Protein AF-A0A920ECG1-F1 (afdb_monomer_lite)

pLDDT: mean 90.0, std 12.73, range [46.66, 98.62]

Sequence (55 aa):
MIEKNEFPRRHIGPDKSNVKEMLEALNLESLDSLIDLAVPTNIRRHQNLLHSPNL

Secondary structure (DSSP, 8-state):
---TTHHHHHH----HHHHHHHHHHTT-S-HHHHHHHHS-GGG---SPPP--S--

Foldseek 3Di:
DQPPCNVVVVPPPDDPVNLVVVCVVVVHDDPVRVCPVPDPPVPDDPDDDDDDPDD

Radius of gyration: 14.93 Å; chains: 1; bounding box: 28×36×28 Å

Structure (mmCIF, N/CA/C/O backbone):
data_AF-A0A920ECG1-F1
#
_entry.id   AF-A0A920ECG1-F1
#
loop_
_atom_site.group_PDB
_atom_site.id
_atom_site.type_symbol
_atom_site.label_atom_id
_atom_site.label_alt_id
_atom_site.label_comp_id
_atom_site.label_asym_id
_atom_site.label_entity_id
_atom_site.label_seq_id
_atom_site.pdbx_PDB_ins_code
_atom_site.Cartn_x
_atom_site.Cartn_y
_atom_site.Cartn_z
_atom_site.occupancy
_atom_site.B_iso_or_equiv
_atom_site.auth_seq_id
_atom_site.auth_comp_id
_atom_site.auth_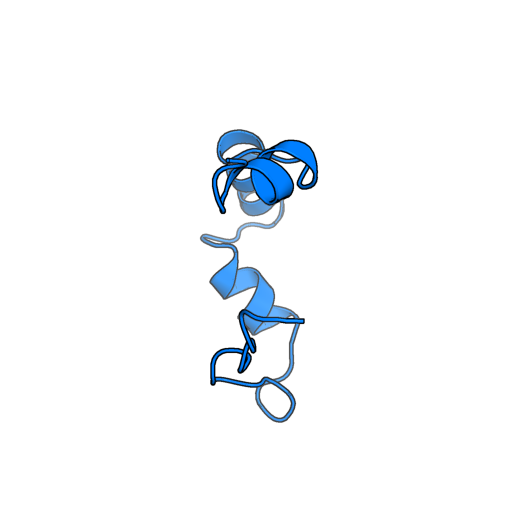asym_id
_atom_site.auth_atom_id
_atom_site.pdbx_PDB_model_num
ATOM 1 N N . MET A 1 1 ? 15.471 -17.429 -20.414 1.00 56.84 1 MET A N 1
ATOM 2 C CA . MET A 1 1 ? 14.475 -17.579 -19.334 1.00 56.84 1 MET A CA 1
ATOM 3 C C . MET A 1 1 ? 14.297 -16.206 -18.714 1.00 56.84 1 MET A C 1
ATOM 5 O O . MET A 1 1 ? 15.301 -15.638 -18.314 1.00 56.84 1 MET A O 1
ATOM 9 N N . ILE A 1 2 ? 13.088 -15.643 -18.730 1.00 58.53 2 ILE A N 1
ATOM 10 C CA . ILE A 1 2 ? 12.794 -14.380 -18.030 1.00 58.53 2 ILE A CA 1
ATOM 11 C C . ILE A 1 2 ? 12.752 -14.708 -16.536 1.00 58.53 2 ILE A C 1
ATOM 13 O O . ILE A 1 2 ? 12.068 -15.654 -16.139 1.00 58.53 2 ILE A O 1
ATOM 17 N N . GLU A 1 3 ? 13.504 -13.985 -15.708 1.00 75.88 3 GLU A N 1
ATOM 18 C CA . GLU A 1 3 ? 13.426 -14.184 -14.260 1.00 75.88 3 GLU A CA 1
ATOM 19 C C . GLU A 1 3 ? 12.036 -13.793 -13.746 1.00 75.88 3 GLU A C 1
ATOM 21 O O . GLU A 1 3 ? 11.470 -12.780 -14.154 1.00 75.88 3 GLU A O 1
ATOM 26 N N . LYS A 1 4 ? 11.498 -14.552 -12.783 1.00 72.00 4 LYS A N 1
ATOM 27 C CA . LYS A 1 4 ? 10.148 -14.351 -12.217 1.00 72.00 4 LYS A CA 1
ATOM 28 C C . LYS A 1 4 ? 9.893 -12.919 -11.706 1.00 72.00 4 LYS A C 1
ATOM 30 O O . LYS A 1 4 ? 8.752 -12.469 -11.680 1.00 72.00 4 LYS A O 1
ATOM 35 N N . ASN A 1 5 ? 10.953 -12.193 -11.349 1.00 80.12 5 ASN A N 1
ATOM 36 C CA . ASN A 1 5 ? 10.892 -10.823 -10.839 1.00 80.12 5 ASN A CA 1
ATOM 37 C C . ASN A 1 5 ? 11.226 -9.750 -11.888 1.00 80.12 5 ASN A C 1
ATOM 39 O O . ASN A 1 5 ? 11.323 -8.574 -11.546 1.00 80.12 5 ASN A O 1
ATOM 43 N N . GLU A 1 6 ? 11.439 -10.106 -13.153 1.00 85.88 6 GLU A N 1
ATOM 44 C CA . GLU A 1 6 ? 11.748 -9.125 -14.196 1.00 85.88 6 GLU A CA 1
ATOM 45 C C . GLU A 1 6 ? 10.513 -8.305 -14.581 1.00 85.88 6 GLU A C 1
ATOM 47 O O . GLU A 1 6 ? 10.580 -7.078 -14.633 1.00 85.88 6 GLU A O 1
ATOM 52 N N . PHE A 1 7 ? 9.363 -8.962 -14.770 1.00 89.69 7 PHE A N 1
ATOM 53 C CA . PHE A 1 7 ? 8.127 -8.274 -15.142 1.00 89.69 7 PHE A CA 1
ATOM 54 C C . PHE A 1 7 ? 7.667 -7.256 -14.080 1.00 89.69 7 PHE A C 1
ATOM 56 O O . PHE A 1 7 ? 7.505 -6.091 -14.445 1.00 89.69 7 PHE A O 1
ATOM 63 N N . PRO A 1 8 ? 7.538 -7.599 -12.776 1.00 91.00 8 PRO A N 1
ATOM 64 C CA . PRO A 1 8 ? 7.149 -6.618 -11.761 1.00 91.00 8 PRO A CA 1
ATOM 65 C C . PRO A 1 8 ? 8.097 -5.420 -11.687 1.00 91.00 8 PRO A C 1
ATOM 67 O O . PRO A 1 8 ? 7.632 -4.293 -11.578 1.00 91.00 8 PRO A O 1
ATOM 70 N N . ARG A 1 9 ? 9.414 -5.638 -11.826 1.00 88.19 9 ARG A N 1
ATOM 71 C CA . ARG A 1 9 ? 10.409 -4.551 -11.819 1.00 88.19 9 ARG A CA 1
ATOM 72 C C . ARG A 1 9 ? 10.276 -3.591 -12.998 1.00 88.19 9 ARG A C 1
ATOM 74 O O . ARG A 1 9 ? 10.674 -2.443 -12.872 1.00 88.19 9 ARG A O 1
ATOM 81 N N . ARG A 1 10 ? 9.775 -4.055 -14.146 1.00 90.62 10 ARG A N 1
ATOM 82 C CA . ARG A 1 10 ? 9.543 -3.206 -15.327 1.00 90.62 10 ARG A CA 1
ATOM 83 C C . ARG A 1 10 ? 8.148 -2.584 -15.349 1.00 90.62 10 ARG A C 1
ATOM 85 O O . ARG A 1 10 ? 7.949 -1.587 -16.032 1.00 90.62 10 ARG A O 1
ATOM 92 N N . HIS A 1 11 ? 7.188 -3.200 -14.664 1.00 94.44 11 HIS A N 1
ATOM 93 C CA . HIS A 1 11 ? 5.786 -2.791 -14.672 1.00 94.44 11 HIS A CA 1
ATOM 94 C C . HIS A 1 11 ? 5.440 -1.815 -13.543 1.00 94.44 11 HIS A C 1
ATOM 96 O O . HIS A 1 11 ? 4.667 -0.883 -13.747 1.00 94.44 11 HIS A O 1
ATOM 102 N N . ILE A 1 12 ? 6.004 -2.021 -12.354 1.00 94.88 12 ILE A N 1
ATOM 103 C CA . ILE A 1 12 ? 5.783 -1.148 -11.203 1.00 94.88 12 ILE A CA 1
ATOM 104 C C . ILE A 1 12 ? 6.730 0.045 -11.339 1.00 94.88 12 ILE A C 1
ATOM 106 O O . ILE A 1 12 ? 7.943 -0.121 -11.266 1.00 94.88 12 ILE A O 1
ATOM 110 N N . GLY A 1 13 ? 6.162 1.231 -11.568 1.00 95.31 13 GLY A N 1
ATOM 111 C CA . GLY A 1 13 ? 6.926 2.467 -11.758 1.00 95.31 13 GLY A CA 1
ATOM 112 C C . GLY A 1 13 ? 7.714 2.900 -10.514 1.00 95.31 13 GLY A C 1
ATOM 113 O O . GLY A 1 13 ? 8.927 3.056 -10.620 1.00 95.31 13 GLY A O 1
ATOM 114 N N . PRO A 1 14 ? 7.062 3.087 -9.348 1.00 96.81 14 PRO A N 1
ATOM 115 C CA . PRO A 1 14 ? 7.750 3.471 -8.120 1.00 96.81 14 PRO A CA 1
ATOM 116 C C . PRO A 1 14 ? 8.725 2.393 -7.651 1.00 96.81 14 PRO A C 1
ATOM 118 O O . PRO A 1 14 ? 8.343 1.240 -7.434 1.00 96.81 14 PRO A O 1
ATOM 121 N N . ASP A 1 15 ? 9.977 2.785 -7.442 1.00 95.06 15 ASP A N 1
ATOM 122 C CA . ASP A 1 15 ? 10.952 1.937 -6.772 1.00 95.06 15 ASP A CA 1
ATOM 123 C C . ASP A 1 15 ? 10.845 2.053 -5.240 1.00 95.06 15 ASP A C 1
ATOM 125 O O . ASP A 1 15 ? 9.958 2.708 -4.689 1.00 95.06 15 ASP A O 1
ATOM 129 N N . LYS A 1 16 ? 11.763 1.404 -4.517 1.00 94.81 16 LYS A N 1
ATOM 130 C CA . LYS A 1 16 ? 11.761 1.425 -3.048 1.00 94.81 16 LYS A CA 1
ATOM 131 C C . LYS A 1 16 ? 11.931 2.832 -2.462 1.00 94.81 16 LYS A C 1
ATOM 133 O O . LYS A 1 16 ? 11.328 3.113 -1.430 1.00 94.81 16 LYS A O 1
ATOM 138 N N . SER A 1 17 ? 12.744 3.691 -3.079 1.00 97.50 17 SER A N 1
ATOM 139 C CA . SER A 1 17 ? 12.926 5.080 -2.635 1.00 97.50 17 SER A CA 1
ATOM 140 C C . SER A 1 17 ? 11.663 5.894 -2.865 1.00 97.50 17 SER A C 1
ATOM 142 O O . SER A 1 17 ? 11.2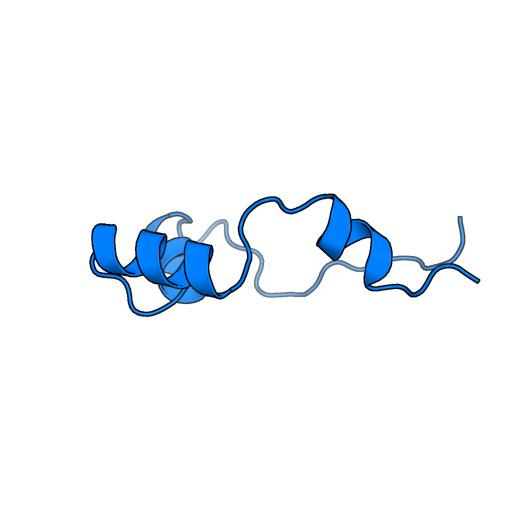06 6.562 -1.942 1.00 97.50 17 SER A O 1
ATOM 144 N N . ASN A 1 18 ? 11.043 5.770 -4.040 1.00 98.19 18 ASN A N 1
ATOM 145 C CA . ASN A 1 18 ? 9.803 6.484 -4.332 1.00 98.19 18 ASN A CA 1
ATOM 146 C C . ASN A 1 18 ? 8.677 6.047 -3.389 1.00 98.19 18 ASN A C 1
ATOM 148 O O . ASN A 1 18 ? 7.965 6.885 -2.848 1.00 98.19 18 ASN A O 1
ATOM 152 N N . VAL A 1 19 ? 8.541 4.739 -3.135 1.00 97.88 19 VAL A N 1
ATOM 153 C CA . VAL A 1 19 ? 7.545 4.224 -2.183 1.00 97.88 19 VAL A CA 1
ATOM 154 C C . VAL A 1 19 ? 7.782 4.789 -0.778 1.00 97.88 19 VAL A C 1
ATOM 156 O O . VAL A 1 19 ? 6.816 5.138 -0.107 1.00 97.88 19 VAL A O 1
ATOM 159 N N . LYS A 1 20 ? 9.040 4.934 -0.340 1.00 98.31 20 LYS A N 1
ATOM 160 C CA . LYS A 1 20 ? 9.372 5.546 0.957 1.00 98.31 20 LYS A CA 1
ATOM 161 C C . LYS A 1 20 ? 8.927 7.009 1.024 1.00 98.31 20 LYS A C 1
ATOM 163 O O . LYS A 1 20 ? 8.239 7.375 1.969 1.00 98.31 20 LYS A O 1
ATOM 168 N N . GLU A 1 21 ? 9.250 7.811 0.011 1.00 98.62 21 GLU A N 1
ATOM 169 C CA . GLU A 1 21 ? 8.837 9.223 -0.073 1.00 98.62 21 GLU A CA 1
ATOM 170 C C . GLU A 1 21 ? 7.307 9.375 -0.068 1.00 98.62 21 GLU A C 1
ATOM 172 O O . GLU A 1 21 ? 6.754 10.233 0.620 1.00 98.62 21 GLU A O 1
ATOM 177 N N . MET A 1 22 ? 6.601 8.505 -0.796 1.00 98.38 22 MET A N 1
ATOM 178 C CA . MET A 1 22 ? 5.136 8.493 -0.827 1.00 98.38 22 MET A CA 1
ATOM 179 C C . MET A 1 22 ? 4.529 8.144 0.538 1.00 98.38 22 MET A C 1
ATOM 181 O O . MET A 1 22 ? 3.554 8.767 0.953 1.00 98.38 22 MET A O 1
ATOM 185 N N . LEU A 1 23 ? 5.090 7.154 1.239 1.00 98.62 23 LEU A N 1
ATOM 186 C CA . LEU A 1 23 ? 4.634 6.756 2.573 1.00 98.62 23 LEU A CA 1
ATOM 187 C C . LEU A 1 23 ? 4.902 7.851 3.615 1.00 98.62 23 LEU A C 1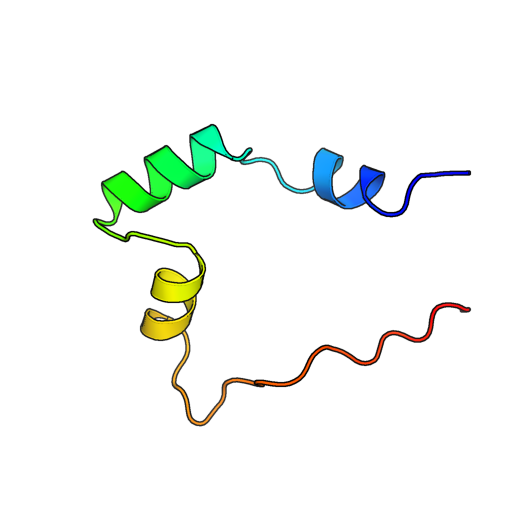
ATOM 189 O O . LEU A 1 23 ? 4.031 8.123 4.440 1.00 98.62 23 LEU A O 1
ATOM 193 N N . GLU A 1 24 ? 6.043 8.540 3.531 1.00 98.56 24 GLU A N 1
ATOM 194 C CA . GLU A 1 24 ? 6.356 9.701 4.375 1.00 98.56 24 GLU A CA 1
ATOM 195 C C . GL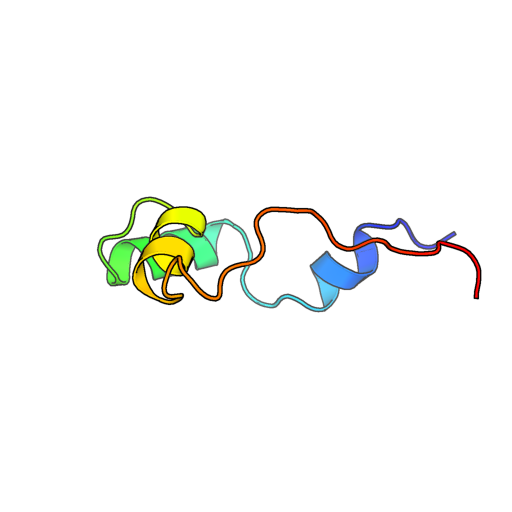U A 1 24 ? 5.343 10.838 4.177 1.00 98.56 24 GLU A C 1
ATOM 197 O O . GLU A 1 24 ? 4.847 11.392 5.158 1.00 98.56 24 GLU A O 1
ATOM 202 N N . ALA A 1 25 ? 4.952 11.133 2.932 1.00 98.50 25 ALA A N 1
ATOM 203 C CA . ALA A 1 25 ? 3.928 12.141 2.633 1.00 98.50 25 ALA A CA 1
ATOM 204 C C . ALA A 1 25 ? 2.539 11.791 3.205 1.00 98.50 25 ALA A C 1
ATOM 206 O O . ALA A 1 25 ? 1.730 12.682 3.462 1.00 98.50 25 ALA A O 1
ATOM 207 N N . LEU A 1 26 ? 2.266 10.500 3.415 1.00 98.19 26 LEU A N 1
ATOM 208 C CA . LEU A 1 26 ? 1.046 9.993 4.048 1.00 98.19 26 LEU A CA 1
ATOM 209 C C . LEU A 1 26 ? 1.191 9.793 5.565 1.00 98.19 26 LEU A C 1
ATOM 211 O O . LEU A 1 26 ? 0.216 9.424 6.217 1.00 98.19 26 LEU A O 1
ATOM 215 N N . ASN A 1 27 ? 2.381 10.036 6.127 1.00 98.25 27 ASN A N 1
ATOM 216 C CA . ASN A 1 27 ? 2.735 9.732 7.513 1.00 98.25 27 ASN A CA 1
ATOM 217 C C . ASN A 1 27 ? 2.481 8.256 7.888 1.00 98.25 27 ASN A C 1
ATOM 219 O O . ASN A 1 27 ? 1.905 7.950 8.933 1.00 98.25 27 ASN A O 1
ATOM 223 N N . LEU A 1 28 ? 2.882 7.336 7.006 1.00 98.38 28 LEU A N 1
ATOM 224 C CA . LEU A 1 28 ? 2.749 5.890 7.187 1.00 98.38 28 LEU A CA 1
ATOM 225 C C . LEU A 1 28 ? 4.116 5.210 7.183 1.00 98.38 28 LEU A C 1
ATOM 227 O O . LEU A 1 28 ? 5.007 5.571 6.422 1.00 98.38 28 LEU A O 1
ATOM 231 N N . GLU A 1 29 ? 4.270 4.180 8.012 1.00 96.25 29 GLU A N 1
ATOM 232 C CA . GLU A 1 29 ? 5.551 3.479 8.173 1.00 96.25 29 GLU A CA 1
ATOM 233 C C . GLU A 1 29 ? 5.779 2.389 7.117 1.00 96.25 29 GLU A C 1
ATOM 235 O O . GLU A 1 29 ? 6.914 1.981 6.867 1.00 96.25 29 GLU A O 1
ATOM 240 N N . SER A 1 30 ? 4.707 1.886 6.495 1.00 98.06 30 SER A N 1
ATOM 241 C CA . SER A 1 30 ? 4.795 0.784 5.540 1.00 98.06 30 SER A CA 1
ATOM 242 C C . SER A 1 30 ? 3.615 0.726 4.572 1.00 98.06 30 SER A C 1
ATOM 244 O O . SER A 1 30 ? 2.538 1.275 4.820 1.00 98.06 30 SER A O 1
ATOM 246 N N . LEU A 1 31 ? 3.810 -0.014 3.476 1.00 97.25 31 LEU A N 1
ATOM 247 C CA . LEU A 1 31 ? 2.734 -0.346 2.546 1.00 97.25 31 LEU A CA 1
ATOM 248 C C . LEU A 1 31 ? 1.669 -1.238 3.207 1.00 97.25 31 LEU A C 1
ATOM 250 O O . LEU A 1 31 ? 0.491 -1.089 2.900 1.00 97.25 31 LEU A O 1
ATOM 254 N N . ASP A 1 32 ? 2.053 -2.112 4.141 1.00 96.38 32 ASP A N 1
ATOM 255 C CA . ASP A 1 32 ? 1.100 -2.938 4.890 1.00 96.38 32 ASP A CA 1
ATOM 256 C C . ASP A 1 32 ? 0.178 -2.073 5.756 1.00 96.38 32 ASP A C 1
ATOM 258 O O . ASP A 1 32 ? -1.037 -2.256 5.713 1.00 96.38 32 ASP A O 1
ATOM 262 N N . SER A 1 33 ? 0.727 -1.057 6.435 1.00 97.75 33 SER A N 1
ATOM 263 C CA . SER A 1 33 ? -0.054 -0.079 7.205 1.00 97.75 33 SER A CA 1
ATOM 264 C C . SER A 1 33 ? -1.044 0.684 6.320 1.00 97.75 33 SER A C 1
ATOM 266 O O . SER A 1 33 ? -2.181 0.920 6.723 1.00 97.75 33 SER A O 1
ATOM 268 N N . LEU A 1 34 ? -0.645 1.035 5.091 1.00 97.94 34 LEU A N 1
ATOM 269 C CA . LEU A 1 34 ? -1.558 1.638 4.117 1.00 97.94 34 LEU A CA 1
ATOM 270 C C . LEU A 1 34 ? -2.700 0.679 3.744 1.00 97.94 34 LEU A C 1
ATOM 272 O O . LEU A 1 34 ? -3.857 1.093 3.705 1.00 97.94 34 LEU A O 1
ATOM 276 N N . ILE A 1 35 ? -2.400 -0.596 3.484 1.00 97.38 35 ILE A N 1
ATOM 277 C CA . ILE A 1 35 ? -3.414 -1.599 3.122 1.00 97.38 35 ILE A CA 1
ATOM 278 C C . ILE A 1 35 ? -4.367 -1.862 4.299 1.00 97.38 35 ILE A C 1
ATOM 280 O O . ILE A 1 35 ? -5.571 -1.985 4.076 1.00 97.38 35 ILE A O 1
ATOM 284 N N . ASP A 1 36 ? -3.858 -1.918 5.533 1.00 96.25 36 ASP A N 1
ATOM 285 C CA . ASP A 1 36 ? -4.661 -2.068 6.755 1.00 96.25 36 ASP A CA 1
ATOM 286 C C . ASP A 1 36 ? -5.676 -0.927 6.920 1.00 96.25 36 ASP A C 1
ATOM 288 O O . ASP A 1 36 ? -6.825 -1.172 7.286 1.00 96.25 36 ASP A O 1
ATOM 292 N N . LEU A 1 37 ? -5.270 0.310 6.618 1.00 97.31 37 LEU A N 1
ATOM 293 C CA . LEU A 1 37 ? -6.142 1.486 6.690 1.00 97.31 37 LEU A CA 1
ATOM 294 C C . LEU A 1 37 ? -7.142 1.558 5.530 1.00 97.31 37 LEU A C 1
ATOM 296 O O . LEU A 1 37 ? -8.265 2.027 5.712 1.00 97.31 37 LEU A O 1
ATOM 300 N N . ALA A 1 38 ? -6.740 1.123 4.335 1.00 97.81 38 ALA A N 1
ATOM 301 C CA . ALA A 1 38 ? -7.547 1.256 3.126 1.00 97.81 38 ALA A CA 1
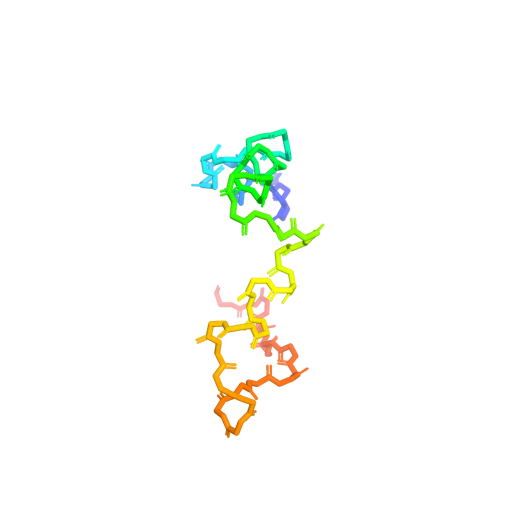ATOM 302 C C . ALA A 1 38 ? -8.585 0.135 2.951 1.00 97.81 38 ALA A C 1
ATOM 304 O O . ALA A 1 38 ? -9.642 0.368 2.363 1.00 97.81 38 ALA A O 1
ATOM 305 N N . VAL A 1 39 ? -8.293 -1.085 3.418 1.00 97.75 39 VAL A N 1
ATOM 306 C CA . VAL A 1 39 ? -9.130 -2.269 3.173 1.00 97.75 39 VAL A CA 1
ATOM 307 C C . VAL A 1 39 ? -9.777 -2.748 4.475 1.00 97.75 39 VAL A C 1
ATOM 309 O O . VAL A 1 39 ? -9.074 -3.274 5.339 1.00 97.75 39 VAL A O 1
ATOM 312 N N . PRO A 1 40 ? -11.115 -2.664 4.612 1.00 97.31 40 PRO A N 1
ATOM 313 C CA . PRO A 1 40 ? -11.817 -3.199 5.773 1.00 97.31 40 PRO A CA 1
ATOM 314 C C . PRO A 1 40 ? -11.491 -4.677 6.017 1.00 97.31 40 PRO A C 1
ATOM 316 O O . PRO A 1 40 ? -11.516 -5.508 5.103 1.00 97.31 40 PRO A O 1
ATOM 319 N N . THR A 1 41 ? -11.205 -5.019 7.272 1.00 95.50 41 THR A N 1
ATOM 320 C CA . THR A 1 41 ? -10.713 -6.351 7.662 1.00 95.50 41 THR A CA 1
ATOM 321 C C . THR A 1 41 ? -11.677 -7.479 7.300 1.00 95.50 41 THR A C 1
ATOM 323 O O . THR A 1 41 ? -11.241 -8.568 6.944 1.00 95.50 41 THR A O 1
ATOM 326 N N . ASN A 1 42 ? -12.985 -7.218 7.311 1.00 96.69 42 ASN A N 1
ATOM 327 C CA . ASN A 1 42 ? -14.020 -8.203 6.997 1.00 96.69 42 ASN A CA 1
ATOM 328 C C . ASN A 1 42 ? -14.083 -8.606 5.513 1.00 96.69 42 ASN A C 1
ATOM 330 O O . ASN A 1 42 ? -14.695 -9.625 5.202 1.00 96.69 42 ASN A O 1
ATOM 334 N N . ILE A 1 43 ? -13.475 -7.833 4.607 1.00 97.00 43 ILE A N 1
ATOM 335 C CA . ILE A 1 43 ? -13.396 -8.165 3.174 1.00 97.00 43 ILE A CA 1
ATOM 336 C C . ILE A 1 43 ? -11.968 -8.480 2.712 1.00 97.00 43 ILE A C 1
ATOM 338 O O . ILE A 1 43 ? -11.752 -8.826 1.549 1.00 97.00 43 ILE A O 1
ATOM 342 N N . ARG A 1 44 ? -10.975 -8.379 3.603 1.00 96.31 44 ARG A N 1
ATOM 343 C CA . ARG A 1 44 ? -9.578 -8.652 3.268 1.00 96.31 44 ARG A CA 1
ATOM 344 C C . ARG A 1 44 ? -9.308 -10.153 3.239 1.00 96.31 44 ARG A C 1
ATOM 346 O O . ARG A 1 44 ? -9.589 -10.880 4.188 1.00 96.31 44 ARG A O 1
ATOM 353 N N . ARG A 1 45 ? -8.662 -10.628 2.171 1.00 94.88 45 ARG A N 1
ATOM 354 C CA . ARG A 1 45 ? -8.137 -11.998 2.130 1.00 94.88 45 ARG A CA 1
ATOM 355 C C . ARG A 1 45 ? -6.755 -12.056 2.781 1.00 94.88 45 ARG A C 1
ATOM 357 O O . ARG A 1 45 ? -5.828 -11.403 2.316 1.00 94.88 45 ARG A O 1
ATOM 364 N N . HIS A 1 46 ? -6.610 -12.893 3.805 1.00 92.00 46 HIS A N 1
ATOM 365 C CA . HIS A 1 46 ? -5.347 -13.084 4.535 1.00 92.00 46 HIS A CA 1
ATOM 366 C C . HIS A 1 46 ? -4.448 -14.190 3.959 1.00 92.00 46 HIS A C 1
ATOM 368 O O . HIS A 1 46 ? -3.298 -14.332 4.362 1.00 92.00 46 HIS A O 1
ATOM 374 N N . GLN A 1 47 ? -4.966 -14.985 3.023 1.00 91.25 47 GLN A N 1
ATOM 375 C CA . GLN A 1 47 ? -4.230 -16.066 2.374 1.00 91.25 47 GLN A CA 1
ATOM 376 C C . GLN A 1 47 ? -3.696 -15.623 1.009 1.00 91.25 47 GLN A C 1
ATOM 378 O O . GLN A 1 47 ? -4.356 -14.875 0.272 1.00 91.25 47 GLN A O 1
ATOM 383 N N . ASN A 1 48 ? -2.509 -16.129 0.665 1.00 89.69 48 ASN A N 1
ATOM 384 C CA . ASN A 1 48 ? -1.911 -15.940 -0.651 1.00 89.69 48 ASN A CA 1
ATOM 385 C C . ASN A 1 48 ? -2.840 -16.443 -1.759 1.00 89.69 48 ASN A C 1
ATOM 387 O O . ASN A 1 48 ? -3.623 -17.376 -1.575 1.00 89.69 48 ASN A O 1
ATOM 391 N N . LEU A 1 49 ? -2.722 -15.824 -2.932 1.00 88.12 49 LEU A N 1
ATOM 392 C CA . LEU A 1 49 ? -3.358 -16.346 -4.134 1.00 88.12 49 LEU A CA 1
ATOM 393 C C . LEU A 1 49 ? -2.786 -17.724 -4.447 1.00 88.12 49 LEU A C 1
ATOM 395 O O . LEU A 1 49 ? -1.569 -17.890 -4.542 1.00 88.12 49 LEU A O 1
ATOM 399 N N . LEU A 1 50 ? -3.672 -18.688 -4.674 1.00 86.88 50 LEU A N 1
ATOM 400 C CA . LEU A 1 50 ? -3.297 -19.898 -5.384 1.00 86.88 50 LEU A CA 1
ATOM 401 C C . LEU A 1 50 ? -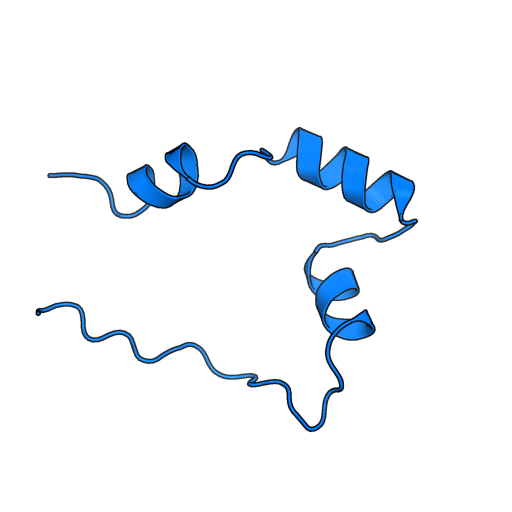2.950 -19.485 -6.816 1.00 86.88 50 LEU A C 1
ATOM 403 O O . LEU A 1 50 ? -3.792 -18.956 -7.539 1.00 86.88 50 LEU A O 1
ATOM 407 N N . HIS A 1 51 ? -1.695 -19.680 -7.201 1.00 75.94 51 HIS A N 1
ATOM 408 C CA . HIS A 1 51 ? -1.231 -19.448 -8.559 1.00 75.94 51 HIS A CA 1
ATOM 409 C C . HIS A 1 51 ? -0.854 -20.796 -9.169 1.00 75.94 51 HIS A C 1
ATOM 411 O O . HIS A 1 51 ? 0.075 -21.441 -8.682 1.00 75.94 51 HIS A O 1
ATOM 417 N N . SER A 1 52 ? -1.573 -21.228 -10.208 1.00 75.44 52 SER A N 1
ATOM 418 C CA . SER A 1 52 ? -1.201 -22.410 -10.990 1.00 75.44 52 SER A CA 1
ATOM 419 C C . SER A 1 52 ? -0.076 -22.023 -11.950 1.00 75.44 52 SER A C 1
ATOM 421 O O . SER A 1 52 ? -0.314 -21.222 -12.849 1.00 75.44 52 SER A O 1
ATOM 423 N N . PRO A 1 53 ? 1.140 -22.566 -11.792 1.00 62.59 53 PRO A N 1
ATOM 424 C CA . PRO A 1 53 ? 2.309 -22.094 -12.528 1.00 62.59 53 PRO A CA 1
ATOM 425 C C . PRO A 1 53 ? 2.394 -22.596 -13.983 1.00 62.59 53 PRO A C 1
ATOM 427 O O . PRO A 1 53 ? 3.419 -22.369 -14.611 1.00 62.59 53 PRO A O 1
ATOM 430 N N . ASN A 1 54 ? 1.373 -23.288 -14.514 1.00 53.94 54 ASN A N 1
ATOM 431 C CA . ASN A 1 54 ? 1.406 -23.925 -15.840 1.00 53.94 54 ASN A CA 1
ATOM 432 C C . ASN A 1 54 ? 0.052 -23.844 -16.581 1.00 53.94 54 ASN A C 1
ATOM 434 O O . ASN A 1 54 ? -0.641 -24.853 -16.726 1.00 53.94 54 ASN A O 1
ATOM 438 N N . LEU A 1 55 ? -0.304 -22.649 -17.055 1.00 46.66 55 LEU A N 1
ATOM 439 C CA . LEU A 1 55 ? -1.086 -22.442 -18.281 1.00 46.66 55 LEU A CA 1
ATOM 440 C C . LEU A 1 55 ? -0.284 -21.509 -19.188 1.00 46.66 55 LEU A C 1
ATOM 442 O O . LEU A 1 55 ? 0.291 -20.543 -18.636 1.00 46.66 55 LEU A O 1
#